Protein AF-A0A4Z0A0Z4-F1 (afdb_monomer_lite)

Secondary structure (DSSP, 8-state):
------------PPP-------PPPPPPPHHHHHHHHHHHHHHHHHTS-BSS--GGG---SSS--TTPPPEEEEEEEEHHHHHHHHHHTT-----TT--HHHHHHHHHHHHHHHHHHHHTS--EEE-BSS--TTEEEEEEEETTTHHHHHH-TTPPPHHHHHHHHHHHHT--PPPEEEEBP-

Radius of gyration: 28.75 Å; chains: 1; bounding box: 90×52×65 Å

Organism: NCBI:txid135208

pLDDT: mean 78.17, std 18.03, range [27.72, 96.81]

Structure (mmCIF, N/CA/C/O backbone):
data_AF-A0A4Z0A0Z4-F1
#
_entry.id   AF-A0A4Z0A0Z4-F1
#
loop_
_atom_site.group_PDB
_atom_site.id
_atom_site.type_symbol
_atom_site.label_atom_id
_atom_site.label_alt_id
_atom_site.label_comp_id
_atom_site.label_asym_id
_atom_site.label_entity_id
_atom_site.label_seq_id
_atom_site.pdbx_PDB_ins_code
_atom_site.Cartn_x
_atom_site.Cartn_y
_atom_site.Cartn_z
_atom_site.occupancy
_atom_site.B_iso_or_equiv
_atom_site.auth_seq_id
_atom_site.auth_comp_id
_atom_site.auth_asym_id
_atom_site.auth_atom_id
_atom_site.pdbx_PDB_model_num
ATOM 1 N N . MET A 1 1 ? 67.966 38.815 16.458 1.00 36.72 1 MET A N 1
ATOM 2 C CA . MET A 1 1 ? 67.992 39.596 17.712 1.00 36.72 1 MET A CA 1
ATOM 3 C C . MET A 1 1 ? 67.753 38.647 18.866 1.00 36.72 1 MET A C 1
ATOM 5 O O . MET A 1 1 ? 66.879 37.798 18.776 1.00 36.72 1 MET A O 1
ATOM 9 N N . ILE A 1 2 ? 68.624 38.756 19.858 1.00 28.33 2 ILE A N 1
ATOM 10 C CA . ILE A 1 2 ? 68.825 37.889 21.020 1.00 28.33 2 ILE A CA 1
ATOM 11 C C . ILE A 1 2 ? 68.286 38.614 22.274 1.00 28.33 2 ILE A C 1
ATOM 13 O O . ILE A 1 2 ? 68.210 39.840 22.264 1.00 28.33 2 ILE A O 1
ATOM 17 N N . CYS A 1 3 ? 68.033 37.831 23.331 1.00 27.72 3 CYS A N 1
ATOM 18 C CA . CYS A 1 3 ? 67.849 38.169 24.757 1.00 27.72 3 CYS A CA 1
ATOM 19 C C . CYS A 1 3 ? 66.441 38.629 25.215 1.00 27.72 3 CYS A C 1
ATOM 21 O O . CYS A 1 3 ? 65.878 39.536 24.618 1.00 27.72 3 CYS A O 1
ATOM 23 N N . VAL A 1 4 ? 65.747 37.967 26.173 1.00 35.78 4 VAL A N 1
ATOM 24 C CA . VAL A 1 4 ? 66.101 37.618 27.593 1.00 35.78 4 VAL A CA 1
ATOM 25 C C . VAL A 1 4 ? 66.187 38.931 28.405 1.00 35.78 4 VAL A C 1
ATOM 27 O O . VAL A 1 4 ? 66.842 39.842 27.925 1.00 35.78 4 VAL A O 1
ATOM 30 N N . GLN A 1 5 ? 65.560 39.222 29.556 1.00 36.69 5 GLN A N 1
ATOM 31 C CA . GLN A 1 5 ? 65.107 38.552 30.801 1.00 36.69 5 GLN A CA 1
ATOM 32 C C . GLN A 1 5 ? 64.239 39.621 31.555 1.00 36.69 5 GLN A C 1
ATOM 34 O O . GLN A 1 5 ? 64.374 40.797 31.242 1.00 36.69 5 GLN A O 1
ATOM 39 N N . GLU A 1 6 ? 63.267 39.366 32.442 1.00 38.19 6 GLU A N 1
ATOM 40 C CA . GLU A 1 6 ? 63.350 38.988 33.875 1.00 38.19 6 GLU A CA 1
ATOM 41 C C . GLU A 1 6 ? 61.901 38.788 34.404 1.00 38.19 6 GLU A C 1
ATOM 43 O O . GLU A 1 6 ? 60.997 39.528 34.032 1.00 38.19 6 GLU A O 1
ATOM 48 N N . LEU A 1 7 ? 61.552 37.699 35.104 1.00 35.78 7 LEU A N 1
ATOM 49 C CA . LEU A 1 7 ? 61.580 37.506 36.571 1.00 35.78 7 LEU A CA 1
ATOM 50 C C . LEU A 1 7 ? 60.832 38.562 37.425 1.00 35.78 7 LEU A C 1
ATOM 52 O O . LEU A 1 7 ? 61.399 39.584 37.789 1.00 35.78 7 LEU A O 1
ATOM 56 N N . LYS A 1 8 ? 59.634 38.210 37.930 1.00 35.81 8 LYS A N 1
ATOM 57 C CA . LYS A 1 8 ? 59.418 37.944 39.373 1.00 35.81 8 LYS A CA 1
ATOM 58 C C . LYS A 1 8 ? 58.020 37.398 39.703 1.00 35.81 8 LYS A C 1
ATOM 60 O O . LYS A 1 8 ? 56.985 37.946 39.348 1.00 35.81 8 LYS A O 1
ATOM 65 N N . LEU A 1 9 ? 58.071 36.293 40.439 1.00 35.91 9 LEU A N 1
ATOM 66 C CA . LEU A 1 9 ? 57.032 35.627 41.217 1.00 35.91 9 LEU A CA 1
ATOM 67 C C . LEU A 1 9 ? 56.247 36.570 42.147 1.00 35.91 9 LEU A C 1
ATOM 69 O O . LEU A 1 9 ? 56.862 37.276 42.936 1.00 35.91 9 LEU A O 1
ATOM 73 N N . HIS A 1 10 ? 54.915 36.450 42.151 1.00 36.78 10 HIS A N 1
ATOM 74 C CA . HIS A 1 10 ? 54.078 36.070 43.308 1.00 36.78 10 HIS A CA 1
ATOM 75 C C . HIS A 1 10 ? 52.608 36.410 43.030 1.00 36.78 10 HIS A C 1
ATOM 77 O O . HIS A 1 10 ? 52.287 37.574 42.835 1.00 36.78 10 HIS A O 1
ATOM 83 N N . LEU A 1 11 ? 51.718 35.410 43.090 1.00 35.97 11 LEU A N 1
ATOM 84 C CA . LEU A 1 11 ? 50.544 35.389 43.983 1.00 35.97 11 LEU A CA 1
ATOM 85 C C . LEU A 1 11 ? 49.586 34.237 43.619 1.00 35.97 11 LEU A C 1
ATOM 87 O O . LEU A 1 11 ? 48.939 34.261 42.583 1.00 35.97 11 LEU A O 1
ATOM 91 N N . LYS A 1 12 ? 49.490 33.297 44.570 1.00 37.94 12 LYS A N 1
ATOM 92 C CA . LYS A 1 12 ? 48.312 32.513 44.996 1.00 37.94 12 LYS A CA 1
ATOM 93 C C . LYS A 1 12 ? 47.636 31.592 43.964 1.00 37.94 12 LYS A C 1
ATOM 95 O O . LYS A 1 12 ? 47.110 32.019 42.948 1.00 37.94 12 LYS A O 1
ATOM 100 N N . GLY A 1 13 ? 47.648 30.298 44.298 1.00 38.28 13 GLY A N 1
ATOM 101 C CA . GLY A 1 13 ? 47.170 29.195 43.466 1.00 38.28 13 GLY A CA 1
ATOM 102 C C . GLY A 1 13 ? 45.680 29.241 43.097 1.00 38.28 13 GLY A C 1
ATOM 103 O O . GLY A 1 13 ? 44.901 29.963 43.723 1.00 38.28 13 GLY A O 1
ATOM 104 N N . PRO A 1 14 ? 45.281 28.462 42.076 1.00 49.75 14 PRO A N 1
ATOM 105 C CA . PRO A 1 14 ? 43.891 28.361 41.658 1.00 49.75 14 PRO A CA 1
ATOM 106 C C . PRO A 1 14 ? 43.057 27.622 42.720 1.00 49.75 14 PRO A C 1
ATOM 108 O O . PRO A 1 14 ? 43.565 26.689 43.346 1.00 49.75 14 PRO A O 1
ATOM 111 N N . PRO A 1 15 ? 41.789 28.016 42.937 1.00 50.31 15 PRO A N 1
ATOM 112 C CA . PRO A 1 15 ? 40.901 27.324 43.860 1.00 50.31 15 PRO A CA 1
ATOM 113 C C . PRO A 1 15 ? 40.636 25.900 43.367 1.00 50.31 15 PRO A C 1
ATOM 115 O O . PRO A 1 15 ? 40.455 25.673 42.169 1.00 50.31 15 PRO A O 1
ATOM 118 N N . ASP A 1 16 ? 40.612 24.957 44.308 1.00 43.41 16 ASP A N 1
ATOM 119 C CA . ASP A 1 16 ? 40.323 23.546 44.080 1.00 43.41 16 ASP A CA 1
ATOM 120 C C . ASP A 1 16 ? 39.121 23.358 43.147 1.00 43.41 16 ASP A C 1
ATOM 122 O O . ASP A 1 16 ? 37.976 23.681 43.475 1.00 43.41 16 ASP A O 1
ATOM 126 N N . CYS A 1 17 ? 39.387 22.790 41.970 1.00 46.06 17 CYS A N 1
ATOM 127 C CA . CYS A 1 17 ? 38.362 22.292 41.070 1.00 46.06 17 CYS A CA 1
ATOM 128 C C . CYS A 1 17 ? 37.576 21.193 41.795 1.00 46.06 17 CYS A C 1
ATOM 130 O O . CYS A 1 17 ? 38.020 20.044 41.877 1.00 46.06 17 CYS A O 1
ATOM 132 N N . ALA A 1 18 ? 36.402 21.541 42.325 1.00 48.44 18 ALA A N 1
ATOM 133 C CA . ALA A 1 18 ? 35.467 20.586 42.895 1.00 48.44 18 ALA A CA 1
ATOM 134 C C . ALA A 1 18 ? 35.153 19.505 41.849 1.00 48.44 18 ALA A C 1
ATOM 136 O O . ALA A 1 18 ? 34.477 19.750 40.848 1.00 48.44 18 ALA A O 1
ATOM 137 N N . LYS A 1 19 ? 35.671 18.293 42.071 1.00 49.53 19 LYS A N 1
ATOM 138 C CA . LYS A 1 19 ? 35.359 17.113 41.263 1.00 49.53 19 LYS A CA 1
ATOM 139 C C . LYS A 1 19 ? 33.863 16.841 41.388 1.00 49.53 19 LYS A C 1
ATOM 141 O O . LYS A 1 19 ? 33.405 16.279 42.384 1.00 49.53 19 LYS A O 1
ATOM 146 N N . VAL A 1 20 ? 33.089 17.228 40.376 1.00 50.44 20 VAL A N 1
ATOM 147 C CA . VAL A 1 20 ? 31.699 16.791 40.233 1.00 50.44 20 VAL A CA 1
ATOM 148 C C . VAL A 1 20 ? 31.736 15.288 39.975 1.00 50.44 20 VAL A C 1
ATOM 150 O O . VAL A 1 20 ? 31.937 14.819 38.858 1.00 50.44 20 VAL A O 1
ATOM 153 N N . HIS A 1 21 ? 31.592 14.507 41.042 1.00 47.81 21 HIS A N 1
ATOM 154 C CA . HIS A 1 21 ? 31.388 13.073 40.936 1.00 47.81 21 HIS A CA 1
ATOM 155 C C . HIS A 1 21 ? 30.030 12.831 40.272 1.00 47.81 21 HIS A C 1
ATOM 157 O O . HIS A 1 21 ? 28.989 12.851 40.932 1.00 47.81 21 HIS A O 1
ATOM 163 N N . HIS A 1 22 ? 30.028 12.574 38.964 1.00 50.34 22 HIS A N 1
ATOM 164 C CA . HIS A 1 22 ? 28.879 11.973 38.300 1.00 50.34 22 HIS A CA 1
ATOM 165 C C . HIS A 1 22 ? 28.647 10.593 38.927 1.00 50.34 22 HIS A C 1
ATOM 167 O O . HIS A 1 22 ? 29.324 9.617 38.606 1.00 50.34 22 HIS A O 1
ATOM 173 N N . LYS A 1 23 ? 27.713 10.509 39.882 1.00 59.56 23 LYS A N 1
ATOM 174 C CA . LYS A 1 23 ? 27.247 9.224 40.408 1.00 59.56 23 LYS A CA 1
ATOM 175 C C . LYS A 1 23 ? 26.724 8.409 39.230 1.00 59.56 23 LYS A C 1
ATOM 177 O O . LYS A 1 23 ? 25.812 8.853 38.534 1.00 59.56 23 LYS A O 1
ATOM 182 N N . ALA A 1 24 ? 27.291 7.220 39.030 1.00 58.31 24 ALA A N 1
ATOM 183 C CA . ALA A 1 24 ? 26.820 6.290 38.017 1.00 58.31 24 ALA A CA 1
ATOM 184 C C . ALA A 1 24 ? 25.301 6.072 38.183 1.00 58.31 24 ALA A C 1
ATOM 186 O O . ALA A 1 24 ? 24.837 5.882 39.317 1.00 58.31 24 ALA A O 1
ATOM 187 N N . PRO A 1 25 ? 24.510 6.119 37.096 1.00 59.25 25 PRO A N 1
ATOM 188 C CA . PRO A 1 25 ? 23.068 5.947 37.183 1.00 59.25 25 PRO A CA 1
ATOM 189 C C . PRO A 1 25 ? 22.755 4.607 37.855 1.00 59.25 25 PRO A C 1
ATOM 191 O O . PRO A 1 25 ? 23.180 3.542 37.402 1.00 59.25 25 PRO A O 1
ATOM 194 N N . ARG A 1 26 ? 22.033 4.663 38.983 1.00 65.06 26 ARG A N 1
ATOM 195 C CA . ARG A 1 26 ? 21.624 3.466 39.728 1.00 65.06 26 ARG A CA 1
ATOM 196 C C . ARG A 1 26 ? 20.862 2.538 38.785 1.00 65.06 26 ARG A C 1
ATOM 198 O O . ARG A 1 26 ? 19.858 2.944 38.198 1.00 65.06 26 ARG A O 1
ATOM 205 N N . LYS A 1 27 ? 21.321 1.286 38.665 1.00 64.81 27 LYS A N 1
ATOM 206 C CA . LYS A 1 27 ? 20.639 0.266 37.858 1.00 64.81 27 LYS A CA 1
ATOM 207 C C . LYS A 1 27 ? 19.177 0.163 38.320 1.00 64.81 27 LYS A C 1
ATOM 209 O O . LYS A 1 27 ? 18.934 0.046 39.524 1.00 64.81 27 LYS A O 1
ATOM 214 N N . PRO A 1 28 ? 18.193 0.215 37.406 1.00 65.38 28 PRO A N 1
ATOM 215 C CA . PRO A 1 28 ? 16.791 0.171 37.788 1.00 65.38 28 PRO A CA 1
ATOM 216 C C . PRO A 1 28 ? 16.474 -1.128 38.539 1.00 65.38 28 PRO A C 1
ATOM 218 O O . PRO A 1 28 ? 16.920 -2.218 38.165 1.00 65.38 28 PRO A O 1
ATOM 221 N N . GLY A 1 29 ? 15.688 -1.016 39.612 1.00 75.81 29 GLY A N 1
ATOM 222 C CA . GLY A 1 29 ? 15.208 -2.177 40.361 1.00 75.81 29 GLY A CA 1
ATOM 223 C C . GLY A 1 29 ? 14.359 -3.116 39.485 1.00 75.81 29 GLY A C 1
ATOM 224 O O . GLY A 1 29 ? 13.837 -2.673 38.457 1.00 75.81 29 GLY A O 1
ATOM 225 N N . PRO A 1 30 ? 14.185 -4.392 39.877 1.00 75.38 30 PRO A N 1
ATOM 226 C CA . PRO A 1 30 ? 13.480 -5.404 39.081 1.00 75.38 30 PRO A CA 1
ATOM 227 C C . PRO A 1 30 ? 12.100 -4.941 38.593 1.00 75.38 30 PRO A C 1
ATOM 229 O O . PRO A 1 30 ? 11.829 -4.992 37.401 1.00 75.38 30 PRO A O 1
ATOM 232 N N . ARG A 1 31 ? 11.287 -4.331 39.470 1.00 74.88 31 ARG A N 1
ATOM 233 C CA . ARG A 1 31 ? 9.958 -3.787 39.118 1.00 74.88 31 ARG A CA 1
ATOM 234 C C . ARG A 1 31 ? 9.997 -2.714 38.023 1.00 74.88 31 ARG A C 1
ATOM 236 O O . ARG A 1 31 ? 9.131 -2.682 37.156 1.00 74.88 31 ARG A O 1
ATOM 243 N N . ARG A 1 32 ? 11.005 -1.829 38.040 1.00 70.75 32 ARG A N 1
ATOM 244 C CA . ARG A 1 32 ? 11.173 -0.801 36.995 1.00 70.75 32 ARG A CA 1
ATOM 245 C C . ARG A 1 32 ? 11.610 -1.420 35.669 1.00 70.75 32 ARG A C 1
ATOM 247 O O . ARG A 1 32 ? 11.177 -0.940 34.628 1.00 70.75 32 ARG A O 1
ATOM 254 N N . ARG A 1 33 ? 12.433 -2.476 35.703 1.00 71.75 33 ARG A N 1
ATOM 255 C CA . ARG A 1 33 ? 12.817 -3.236 34.505 1.00 71.75 33 ARG A CA 1
ATOM 256 C C . ARG A 1 33 ? 11.616 -3.953 33.894 1.00 71.75 33 ARG A C 1
ATOM 258 O O . ARG A 1 33 ? 11.385 -3.767 32.708 1.00 71.75 33 ARG A O 1
ATOM 265 N N . THR A 1 34 ? 10.815 -4.661 34.693 1.00 77.94 34 THR A N 1
ATOM 266 C CA . THR A 1 34 ? 9.604 -5.351 34.217 1.00 77.94 34 THR A CA 1
ATOM 267 C C . THR A 1 34 ? 8.636 -4.380 33.550 1.00 77.94 34 THR A C 1
ATOM 269 O O . THR A 1 34 ? 8.310 -4.565 32.384 1.00 77.94 34 THR A O 1
ATOM 272 N N . ARG A 1 35 ? 8.301 -3.264 34.214 1.00 79.06 35 ARG A N 1
ATOM 273 C CA . ARG A 1 35 ? 7.441 -2.223 33.630 1.00 79.06 35 ARG A CA 1
ATOM 274 C C . ARG A 1 35 ? 8.015 -1.646 32.331 1.00 79.06 35 ARG A C 1
ATOM 276 O O . ARG A 1 35 ? 7.273 -1.350 31.403 1.00 79.06 35 ARG A O 1
ATOM 283 N N . HIS A 1 36 ? 9.336 -1.468 32.242 1.00 70.19 36 HIS A N 1
ATOM 284 C CA . HIS A 1 36 ? 9.978 -0.985 31.016 1.00 70.19 36 HIS A CA 1
ATOM 285 C C . HIS A 1 36 ? 9.901 -2.019 29.880 1.00 70.19 36 HIS A C 1
ATOM 287 O O . HIS A 1 36 ? 9.649 -1.643 28.737 1.00 70.19 36 HIS A O 1
ATOM 293 N N . CYS A 1 37 ? 10.074 -3.307 30.185 1.00 72.56 37 CYS A N 1
ATOM 294 C CA . CYS A 1 37 ? 9.889 -4.394 29.225 1.00 72.56 37 CYS A CA 1
ATOM 295 C C . CYS A 1 37 ? 8.432 -4.483 28.756 1.00 72.56 37 CYS A C 1
ATOM 297 O O . CYS A 1 37 ? 8.195 -4.522 27.555 1.00 72.56 37 CYS A O 1
ATOM 299 N N . GLU A 1 38 ? 7.461 -4.427 29.668 1.00 73.31 38 GLU A N 1
ATOM 300 C CA . GLU A 1 38 ? 6.028 -4.414 29.343 1.00 73.31 38 GLU A CA 1
ATOM 301 C C . GLU A 1 38 ? 5.663 -3.233 28.442 1.00 73.31 38 GLU A C 1
ATOM 303 O O . GLU A 1 38 ? 4.986 -3.415 27.436 1.00 73.31 38 GLU A O 1
ATOM 308 N N . LEU A 1 39 ? 6.170 -2.031 28.741 1.00 70.75 39 LEU A N 1
ATOM 309 C CA . LEU A 1 39 ? 5.960 -0.854 27.896 1.00 70.75 39 LEU A CA 1
ATOM 310 C C . LEU A 1 39 ? 6.600 -1.012 26.511 1.00 70.75 39 LEU A C 1
ATOM 312 O O . LEU A 1 39 ? 6.004 -0.588 25.524 1.00 70.75 39 LEU A O 1
ATOM 316 N N . ARG A 1 40 ? 7.789 -1.619 26.412 1.00 64.75 40 ARG A N 1
ATOM 317 C CA . ARG A 1 40 ? 8.422 -1.922 25.117 1.00 64.75 40 ARG A CA 1
ATOM 318 C C . ARG A 1 40 ? 7.604 -2.928 24.315 1.00 64.75 40 ARG A C 1
ATOM 320 O O . ARG A 1 40 ? 7.326 -2.668 23.152 1.00 64.75 40 ARG A O 1
ATOM 327 N N . VAL A 1 41 ? 7.172 -4.020 24.940 1.00 64.31 41 VAL A N 1
ATOM 328 C CA . VAL A 1 41 ? 6.338 -5.044 24.298 1.00 64.31 41 VAL A CA 1
ATOM 329 C C . VAL A 1 41 ? 4.993 -4.455 23.877 1.00 64.31 41 VAL A C 1
ATOM 331 O O . VAL A 1 41 ? 4.554 -4.698 22.762 1.00 64.31 41 VAL A O 1
ATOM 334 N N . ALA A 1 42 ? 4.355 -3.635 24.713 1.00 61.75 42 ALA A N 1
ATOM 335 C CA . ALA A 1 42 ? 3.103 -2.963 24.373 1.00 61.75 42 ALA A CA 1
ATOM 336 C C . ALA A 1 42 ? 3.271 -1.994 23.193 1.00 61.75 42 ALA A C 1
ATOM 338 O O . ALA A 1 42 ? 2.435 -1.976 22.294 1.00 61.75 42 ALA A O 1
ATOM 339 N N . ARG A 1 43 ? 4.370 -1.227 23.151 1.00 65.12 43 ARG A N 1
ATOM 340 C CA . ARG A 1 43 ? 4.712 -0.385 21.993 1.00 65.12 43 ARG A CA 1
ATOM 341 C C . ARG A 1 43 ? 4.932 -1.226 20.741 1.00 65.12 43 ARG A C 1
ATOM 343 O O . ARG A 1 43 ? 4.398 -0.887 19.700 1.00 65.12 43 ARG A O 1
ATOM 350 N N . GLN A 1 44 ? 5.650 -2.339 20.847 1.00 62.91 44 GLN A N 1
ATOM 351 C CA . GLN A 1 44 ? 5.925 -3.217 19.713 1.00 62.91 44 GLN A CA 1
ATOM 352 C C . GLN A 1 44 ? 4.670 -3.943 19.210 1.00 62.91 44 GLN A C 1
ATOM 354 O O . GLN A 1 44 ? 4.496 -4.090 18.008 1.00 62.91 44 GLN A O 1
ATOM 359 N N . LYS A 1 45 ? 3.756 -4.335 20.105 1.00 62.22 45 LYS A N 1
ATOM 360 C CA . LYS A 1 45 ? 2.440 -4.875 19.733 1.00 62.22 45 LYS A CA 1
ATOM 361 C C . LYS A 1 45 ? 1.590 -3.848 18.987 1.00 62.22 45 LYS A C 1
ATOM 363 O O . LYS A 1 45 ? 0.929 -4.218 18.031 1.00 62.22 45 LYS A O 1
ATOM 368 N N . ARG A 1 46 ? 1.642 -2.567 19.377 1.00 63.81 46 ARG A N 1
ATOM 369 C CA . ARG A 1 46 ? 0.962 -1.474 18.652 1.00 63.81 46 ARG A CA 1
ATOM 370 C C . ARG A 1 46 ? 1.524 -1.234 17.258 1.00 63.81 46 ARG A C 1
ATOM 372 O O . ARG A 1 46 ? 0.812 -0.703 16.419 1.00 63.81 46 ARG A O 1
ATOM 379 N N . LEU A 1 47 ? 2.772 -1.631 17.025 1.00 71.00 47 LEU A N 1
ATOM 380 C CA . LEU A 1 47 ? 3.352 -1.575 15.698 1.00 71.00 47 LEU A CA 1
ATOM 381 C C . LEU A 1 47 ? 2.832 -2.691 14.803 1.00 71.00 47 LEU A C 1
ATOM 383 O O . LEU A 1 47 ? 3.006 -2.529 13.621 1.00 71.00 47 LEU A O 1
ATOM 387 N N . GLN A 1 48 ? 2.245 -3.791 15.291 1.00 77.25 48 GLN A N 1
ATOM 388 C CA . GLN A 1 48 ? 1.856 -4.924 14.437 1.00 77.25 48 GLN A CA 1
ATOM 389 C C . GLN A 1 48 ? 0.646 -4.611 13.541 1.00 77.25 48 GLN A C 1
ATOM 391 O O . GLN A 1 48 ? -0.213 -3.820 13.932 1.00 77.25 48 GLN A O 1
ATOM 396 N N . PRO A 1 49 ? 0.534 -5.256 12.361 1.00 85.44 49 PRO A N 1
ATOM 397 C CA . PRO A 1 49 ? -0.623 -5.056 11.508 1.00 85.44 49 PRO A CA 1
ATOM 398 C C . PRO A 1 49 ? -1.881 -5.624 12.162 1.00 85.44 49 PRO A C 1
ATOM 400 O O . PRO A 1 49 ? -1.865 -6.745 12.674 1.00 85.44 49 PRO A O 1
ATOM 403 N N . MET A 1 50 ? -2.980 -4.879 12.094 1.00 89.06 50 MET A N 1
ATOM 404 C CA . MET A 1 50 ? -4.259 -5.252 12.702 1.00 89.06 50 MET A CA 1
ATOM 405 C C . MET A 1 50 ? -5.287 -5.592 11.623 1.00 89.06 50 MET A C 1
ATOM 407 O O . MET A 1 50 ? -5.410 -4.881 10.632 1.00 89.06 50 MET A O 1
ATOM 411 N N . GLU A 1 51 ? -6.054 -6.665 11.796 1.00 88.56 51 GLU A N 1
ATOM 412 C CA . GLU A 1 51 ? -7.101 -7.033 10.827 1.00 88.56 51 GLU A CA 1
ATOM 413 C C . GLU A 1 51 ? -8.284 -6.062 10.867 1.00 88.56 51 GLU A C 1
ATOM 415 O O . GLU A 1 51 ? -8.845 -5.700 9.836 1.00 88.56 51 GLU A O 1
ATOM 420 N N . GLN A 1 52 ? -8.619 -5.581 12.062 1.00 88.31 52 GLN A N 1
ATOM 421 C CA . GLN A 1 52 ? -9.677 -4.608 12.299 1.00 88.31 52 GLN A CA 1
ATOM 422 C C . GLN A 1 52 ? -9.090 -3.371 12.965 1.00 88.31 52 GLN A C 1
ATOM 424 O O . GLN A 1 52 ? -8.177 -3.489 13.781 1.00 88.31 52 GLN A O 1
ATOM 429 N N . LEU A 1 53 ? -9.620 -2.192 12.633 1.00 87.94 53 LEU A N 1
ATOM 430 C CA . LEU A 1 53 ? -9.252 -0.949 13.303 1.00 87.94 53 LEU A CA 1
ATOM 431 C C . LEU A 1 53 ? -9.982 -0.867 14.648 1.00 87.94 53 LEU A C 1
ATOM 433 O O . LEU A 1 53 ? -11.216 -0.826 14.649 1.00 87.94 53 LEU A O 1
ATOM 437 N N . PRO A 1 54 ? -9.266 -0.798 15.783 1.00 85.25 54 PRO A N 1
ATOM 438 C CA . PRO A 1 54 ? -9.894 -0.512 17.064 1.00 85.25 54 PRO A CA 1
ATOM 439 C C . PRO A 1 54 ? -10.714 0.789 17.010 1.00 85.25 54 PRO A C 1
ATOM 441 O O . PRO A 1 54 ? -10.217 1.789 16.479 1.00 85.25 54 PRO A O 1
ATOM 444 N N . PRO A 1 55 ? -11.929 0.829 17.594 1.00 83.25 55 PRO A N 1
ATOM 445 C CA . PRO A 1 55 ? -12.782 2.021 17.576 1.00 83.25 55 PRO A CA 1
ATOM 446 C C . PRO A 1 55 ? -12.103 3.280 18.131 1.00 83.25 55 PRO A C 1
ATOM 448 O O . PRO A 1 55 ? -12.377 4.385 17.675 1.00 83.25 55 PRO A O 1
ATOM 451 N N . GLU A 1 56 ? -11.171 3.101 19.071 1.00 82.56 56 GLU A N 1
ATOM 452 C CA . GLU A 1 56 ? -10.350 4.147 19.696 1.00 82.56 56 GLU A CA 1
ATOM 453 C C . GLU A 1 56 ? -9.533 4.970 18.688 1.00 82.56 56 GLU A C 1
ATOM 455 O O . GLU A 1 56 ? -9.184 6.118 18.956 1.00 82.56 56 GLU A O 1
ATOM 460 N N . TYR A 1 57 ? -9.211 4.378 17.536 1.00 84.00 57 TYR A N 1
ATOM 461 C CA . TYR A 1 57 ? -8.396 5.001 16.500 1.00 84.00 57 TYR A CA 1
ATOM 462 C C . TYR A 1 57 ? -9.218 5.615 15.366 1.00 84.00 57 TYR A C 1
ATOM 464 O O . TYR A 1 57 ? -8.629 6.236 14.481 1.00 84.00 57 TYR A O 1
ATOM 472 N N . ILE A 1 58 ? -10.548 5.470 15.369 1.00 82.44 58 ILE A N 1
ATOM 473 C CA . ILE A 1 58 ? -11.422 6.059 14.349 1.00 82.44 58 ILE A CA 1
ATOM 474 C C . ILE A 1 58 ? -11.546 7.562 14.613 1.00 82.44 58 ILE A C 1
ATOM 476 O O . ILE A 1 58 ? -12.203 7.992 15.561 1.00 82.44 58 ILE A O 1
ATOM 480 N N . VAL A 1 59 ? -10.951 8.381 13.743 1.00 78.56 59 VAL A N 1
ATOM 481 C CA . VAL A 1 59 ? -10.996 9.840 13.877 1.00 78.56 59 VAL A CA 1
ATOM 482 C C . VAL A 1 59 ? -12.109 10.395 12.988 1.00 78.56 59 VAL A C 1
ATOM 484 O O . VAL A 1 59 ? -12.004 10.441 11.765 1.00 78.56 59 VAL A O 1
ATOM 487 N N . SER A 1 60 ? -13.219 10.804 13.607 1.00 68.75 60 SER A N 1
ATOM 488 C CA . SER A 1 60 ? -14.395 11.348 12.908 1.00 68.75 60 SER A CA 1
ATOM 489 C C . SER A 1 60 ? -14.405 12.876 12.799 1.00 68.75 60 SER A C 1
ATOM 491 O O . SER A 1 60 ? -15.148 13.429 11.988 1.00 68.75 60 SER A O 1
ATOM 493 N N . SER A 1 61 ? -13.598 13.576 13.601 1.00 63.66 61 SER A N 1
ATOM 494 C CA . SER A 1 61 ? -13.637 15.037 13.712 1.00 63.66 61 SER A CA 1
ATOM 495 C C . SER A 1 61 ? -12.322 15.690 13.281 1.00 63.66 61 SER A C 1
ATOM 497 O O . SER A 1 61 ? -11.245 15.139 13.486 1.00 63.66 61 SER A O 1
ATOM 499 N N . LYS A 1 62 ? -12.405 16.913 12.738 1.00 57.62 62 LYS A N 1
ATOM 500 C CA . LYS A 1 62 ? -11.246 17.746 12.359 1.00 57.62 62 LYS A CA 1
ATOM 501 C C . LYS A 1 62 ? -10.357 18.167 13.539 1.00 57.62 62 LYS A C 1
ATOM 503 O O . LYS A 1 62 ? -9.326 18.795 13.312 1.00 57.62 62 LYS A O 1
ATOM 508 N N . LYS A 1 63 ? -10.741 17.886 14.790 1.00 57.72 63 LYS A N 1
ATOM 509 C CA . LYS A 1 63 ? -9.871 18.163 15.935 1.00 57.72 63 LYS A CA 1
ATOM 510 C C . LYS A 1 63 ? -8.771 17.109 15.946 1.00 57.72 63 LYS A C 1
ATOM 512 O O . LYS A 1 63 ? -9.024 15.955 16.274 1.00 57.72 63 LYS A O 1
ATOM 517 N N . GLN A 1 64 ? -7.563 17.522 15.566 1.00 54.91 64 GLN A N 1
ATOM 518 C CA . GLN A 1 64 ? -6.351 16.734 15.751 1.00 54.91 64 GLN A CA 1
ATOM 519 C C . GLN A 1 64 ? -6.246 16.364 17.232 1.00 54.91 64 GLN A C 1
ATOM 521 O O . GLN A 1 64 ? -5.934 17.199 18.080 1.00 54.91 64 GLN A O 1
ATOM 526 N N . HIS A 1 65 ? -6.558 15.114 17.559 1.00 56.84 65 HIS A N 1
ATOM 527 C CA . HIS A 1 65 ? -6.233 14.573 18.864 1.00 56.84 65 HIS A CA 1
ATOM 528 C C . HIS A 1 65 ? -4.742 14.251 18.846 1.00 56.84 65 HIS A C 1
ATOM 530 O O . HIS A 1 65 ? -4.321 13.244 18.278 1.00 56.84 65 HIS A O 1
ATOM 536 N N . CYS A 1 66 ? -3.941 15.143 19.434 1.00 61.38 66 CYS A N 1
ATOM 537 C CA . CYS A 1 66 ? -2.517 14.914 19.638 1.00 61.38 66 CYS A CA 1
ATOM 538 C C . CYS A 1 66 ? -2.311 13.526 20.269 1.00 61.38 66 CYS A C 1
ATOM 540 O O . CYS A 1 66 ? -2.835 13.255 21.350 1.00 61.38 66 CYS A O 1
ATOM 542 N N . GLY A 1 67 ? -1.558 12.652 19.597 1.00 72.19 67 GLY A N 1
ATOM 543 C CA . GLY A 1 67 ? -1.173 11.337 20.118 1.00 72.19 67 GLY A CA 1
ATOM 544 C C . GLY A 1 67 ? -1.934 10.124 19.568 1.00 72.19 67 GLY A C 1
ATOM 545 O O . GLY A 1 67 ? -1.600 9.007 19.969 1.00 72.19 67 GLY A O 1
ATOM 546 N N . ILE A 1 68 ? -2.905 10.293 18.659 1.00 80.31 68 ILE A N 1
ATOM 547 C CA . ILE A 1 68 ? -3.457 9.162 17.893 1.00 80.31 68 ILE A CA 1
ATOM 548 C C . ILE A 1 68 ? -2.495 8.830 16.742 1.00 80.31 68 ILE A C 1
ATOM 550 O O . ILE A 1 68 ? -2.239 9.705 15.914 1.00 80.31 68 ILE A O 1
ATOM 554 N N . PRO A 1 69 ? -1.964 7.596 16.658 1.00 84.56 69 PRO A N 1
ATOM 555 C CA . PRO A 1 69 ? -1.075 7.220 15.568 1.00 84.56 69 PRO A CA 1
ATOM 556 C C . PRO A 1 69 ? -1.811 7.239 14.227 1.00 84.56 69 PRO A C 1
ATOM 558 O O . PRO A 1 69 ? -2.989 6.877 14.137 1.00 84.56 69 PRO A O 1
ATOM 561 N N . THR A 1 70 ? -1.090 7.622 13.179 1.00 87.00 70 THR A N 1
ATOM 562 C CA . THR A 1 70 ? -1.567 7.511 11.803 1.00 87.00 70 THR A CA 1
ATOM 563 C C . THR A 1 70 ? -1.529 6.047 11.365 1.00 87.00 70 THR A C 1
ATOM 565 O O . THR A 1 70 ? -0.476 5.407 11.340 1.00 87.00 70 THR A O 1
ATOM 568 N N . LEU A 1 71 ? -2.710 5.498 11.072 1.00 90.44 71 LEU A N 1
ATOM 569 C CA . LEU A 1 71 ? -2.912 4.107 10.675 1.00 90.44 71 LEU A CA 1
ATOM 570 C C . LEU A 1 71 ? -3.537 4.064 9.289 1.00 90.44 71 LEU A C 1
ATOM 572 O O . LEU A 1 71 ? -4.545 4.728 9.047 1.00 90.44 71 LEU A O 1
ATOM 576 N N . HIS A 1 72 ? -2.962 3.286 8.381 1.00 92.19 72 HIS A N 1
ATOM 577 C CA . HIS A 1 72 ? -3.442 3.149 7.010 1.00 92.19 72 HIS A CA 1
ATOM 578 C C . HIS A 1 72 ? -3.982 1.740 6.769 1.00 92.19 72 HIS A C 1
ATOM 580 O O . HIS A 1 72 ? -3.407 0.760 7.242 1.00 92.19 72 HIS A O 1
ATOM 586 N N . TYR A 1 73 ? -5.093 1.639 6.038 1.00 93.88 73 TYR A N 1
ATOM 587 C CA . TYR A 1 73 ? -5.623 0.360 5.575 1.00 93.88 73 TYR A CA 1
ATOM 588 C C . TYR A 1 73 ? -4.952 -0.010 4.251 1.00 93.88 73 TYR A C 1
ATOM 590 O O . TYR A 1 73 ? -5.168 0.659 3.233 1.00 93.88 73 TYR A O 1
ATOM 598 N N . CYS A 1 74 ? -4.101 -1.036 4.283 1.00 92.94 74 CYS A N 1
ATOM 599 C CA . CYS A 1 74 ? -3.144 -1.330 3.219 1.00 92.94 74 CYS A CA 1
ATOM 600 C C . CYS A 1 74 ? -3.056 -2.813 2.882 1.00 92.94 74 CYS A C 1
ATOM 602 O O . CYS A 1 74 ? -3.331 -3.668 3.718 1.00 92.94 74 CYS A O 1
ATOM 604 N N . VAL A 1 75 ? -2.522 -3.101 1.696 1.00 93.25 75 VAL A N 1
ATOM 605 C CA . VAL A 1 75 ? -1.950 -4.407 1.340 1.00 93.25 75 VAL A CA 1
ATOM 606 C C . VAL A 1 75 ? -0.432 -4.280 1.261 1.00 93.25 75 VAL A C 1
ATOM 608 O O . VAL A 1 75 ? 0.080 -3.295 0.725 1.00 93.25 75 VAL A O 1
ATOM 611 N N . ALA A 1 76 ? 0.287 -5.276 1.781 1.00 91.62 76 ALA A N 1
ATOM 612 C CA . ALA A 1 76 ? 1.741 -5.324 1.680 1.00 91.62 76 ALA A CA 1
ATOM 613 C C . ALA A 1 76 ? 2.180 -5.826 0.298 1.00 91.62 76 ALA A C 1
ATOM 615 O O . ALA A 1 76 ? 1.657 -6.816 -0.228 1.00 91.62 76 ALA A O 1
ATOM 616 N N . VAL A 1 77 ? 3.157 -5.137 -0.285 1.00 92.75 77 VAL A N 1
ATOM 617 C CA . VAL A 1 77 ? 3.701 -5.420 -1.615 1.00 92.75 77 VAL A CA 1
ATOM 618 C C . VAL A 1 77 ? 5.220 -5.302 -1.592 1.00 92.75 77 VAL A C 1
ATOM 620 O O . VAL A 1 77 ? 5.777 -4.487 -0.859 1.00 92.75 77 VAL A O 1
ATOM 623 N N . SER A 1 78 ? 5.907 -6.105 -2.400 1.00 91.62 78 SER A N 1
ATOM 624 C CA . SER A 1 78 ? 7.354 -5.963 -2.551 1.00 91.62 78 SER A CA 1
ATOM 625 C C . SER A 1 78 ? 7.689 -4.787 -3.468 1.00 91.62 78 SER A C 1
ATOM 627 O O . SER A 1 78 ? 6.967 -4.490 -4.431 1.00 91.62 78 SER A O 1
ATOM 629 N N . ALA A 1 79 ? 8.824 -4.142 -3.200 1.00 90.62 79 ALA A N 1
ATOM 630 C CA . ALA A 1 79 ? 9.369 -3.115 -4.085 1.00 90.62 79 ALA A CA 1
ATOM 631 C C . ALA A 1 79 ? 9.615 -3.663 -5.505 1.00 90.62 79 ALA A C 1
ATOM 633 O O . ALA A 1 79 ? 9.370 -2.978 -6.499 1.00 90.62 79 ALA A O 1
ATOM 634 N N . ASP A 1 80 ? 10.089 -4.911 -5.606 1.00 92.00 80 ASP A N 1
ATOM 635 C CA . ASP A 1 80 ? 10.337 -5.589 -6.882 1.00 92.00 80 ASP A CA 1
ATOM 636 C C . ASP A 1 80 ? 9.058 -5.794 -7.697 1.00 92.00 80 ASP A C 1
ATOM 638 O O . ASP A 1 80 ? 9.075 -5.553 -8.903 1.00 92.00 80 ASP A O 1
ATOM 642 N N . SER A 1 81 ? 7.940 -6.188 -7.074 1.00 93.38 81 SER A N 1
ATOM 643 C CA . SER A 1 81 ? 6.671 -6.381 -7.790 1.00 93.38 81 SER A CA 1
ATOM 644 C C . SER A 1 81 ? 6.144 -5.068 -8.360 1.00 93.38 81 SER A C 1
ATOM 646 O O . SER A 1 81 ? 5.733 -5.024 -9.520 1.00 93.38 81 SER A O 1
ATOM 648 N N . LEU A 1 82 ? 6.197 -3.979 -7.583 1.00 93.94 82 LEU A N 1
ATOM 649 C CA . LEU A 1 82 ? 5.786 -2.652 -8.052 1.00 93.94 82 LEU A CA 1
ATOM 650 C C . LEU A 1 82 ? 6.653 -2.168 -9.214 1.00 93.94 82 LEU A C 1
ATOM 652 O O . LEU A 1 82 ? 6.131 -1.693 -10.224 1.00 93.94 82 LEU A O 1
ATOM 656 N N . TYR A 1 83 ? 7.973 -2.303 -9.090 1.00 93.44 83 TYR A N 1
ATOM 657 C CA . TYR A 1 83 ? 8.886 -1.874 -10.142 1.00 93.44 83 TYR A CA 1
ATOM 658 C C . TYR A 1 83 ? 8.758 -2.741 -11.402 1.00 93.44 83 TYR A C 1
ATOM 660 O O . TYR A 1 83 ? 8.675 -2.213 -12.509 1.00 93.44 83 TYR A O 1
ATOM 668 N N . SER A 1 84 ? 8.648 -4.062 -11.250 1.00 94.44 84 SER A N 1
ATOM 669 C CA . SER A 1 84 ? 8.444 -4.991 -12.370 1.00 94.44 84 SER A CA 1
ATOM 670 C C . SER A 1 84 ? 7.140 -4.701 -13.111 1.00 94.44 84 SER A C 1
ATOM 672 O O . SER A 1 84 ? 7.112 -4.710 -14.342 1.00 94.44 84 SER A O 1
ATOM 674 N N . TYR A 1 85 ? 6.072 -4.370 -12.380 1.00 96.25 85 TYR A N 1
ATOM 675 C CA . TYR A 1 85 ? 4.823 -3.898 -12.969 1.00 96.25 85 TYR A CA 1
ATOM 676 C C . TYR A 1 85 ? 5.028 -2.587 -13.744 1.00 96.25 85 TYR A C 1
ATOM 678 O O . TYR A 1 85 ? 4.584 -2.469 -14.887 1.00 96.25 85 TYR A O 1
ATOM 686 N N . ALA A 1 86 ? 5.756 -1.620 -13.180 1.00 95.38 86 ALA A N 1
ATOM 687 C CA . ALA A 1 86 ? 6.063 -0.367 -13.868 1.00 95.38 86 ALA A CA 1
ATOM 688 C C . ALA A 1 86 ? 6.815 -0.594 -15.189 1.00 95.38 86 ALA A C 1
ATOM 690 O O . ALA A 1 86 ? 6.459 -0.005 -16.209 1.00 95.38 86 ALA A O 1
ATOM 691 N N . VAL A 1 87 ? 7.815 -1.479 -15.191 1.00 94.00 87 VAL A N 1
ATOM 692 C CA . VAL A 1 87 ? 8.581 -1.847 -16.391 1.00 94.00 87 VAL A CA 1
ATOM 693 C C . VAL A 1 87 ? 7.689 -2.550 -17.416 1.00 94.00 87 VAL A C 1
ATOM 695 O O . VAL A 1 87 ? 7.676 -2.153 -18.581 1.00 94.00 87 VAL A O 1
ATOM 698 N N . LYS A 1 88 ? 6.889 -3.536 -16.986 1.00 95.31 88 LYS A N 1
ATOM 699 C CA . LYS A 1 88 ? 5.950 -4.283 -17.842 1.00 95.31 88 LYS A CA 1
ATOM 700 C C . LYS A 1 88 ? 4.968 -3.364 -18.573 1.00 95.31 88 LYS A C 1
ATOM 702 O O . LYS A 1 88 ? 4.609 -3.635 -19.713 1.00 95.31 88 LYS A O 1
ATOM 707 N N . HIS A 1 89 ? 4.542 -2.287 -17.920 1.00 94.31 89 HIS A N 1
ATOM 708 C CA . HIS A 1 89 ? 3.607 -1.308 -18.474 1.00 94.31 89 HIS A CA 1
ATOM 709 C C . HIS A 1 89 ? 4.291 -0.079 -19.094 1.00 94.31 89 HIS A C 1
ATOM 711 O O . HIS A 1 89 ? 3.609 0.903 -19.385 1.00 94.31 89 HIS A O 1
ATOM 717 N N . SER A 1 90 ? 5.615 -0.118 -19.291 1.00 92.75 90 SER A N 1
ATOM 718 C CA . SER A 1 90 ? 6.408 0.978 -19.871 1.00 92.75 90 SER A CA 1
ATOM 719 C C . SER A 1 90 ? 6.212 2.324 -19.156 1.00 92.75 90 SER A C 1
ATOM 721 O O . SER A 1 90 ? 6.222 3.379 -19.779 1.00 92.75 90 SER A O 1
ATOM 723 N N . LEU A 1 91 ? 6.029 2.287 -17.833 1.00 91.19 91 LEU A N 1
ATOM 724 C CA . LEU A 1 91 ? 5.805 3.467 -16.988 1.00 91.19 91 LEU A CA 1
ATOM 725 C C . LEU A 1 91 ? 7.112 4.112 -16.502 1.00 91.19 91 LEU A C 1
ATOM 727 O O . LEU A 1 91 ? 7.101 5.211 -15.946 1.00 91.19 91 LEU A O 1
ATOM 731 N N . VAL A 1 92 ? 8.235 3.415 -16.674 1.00 87.31 92 VAL A N 1
ATOM 732 C CA . VAL A 1 92 ? 9.561 3.888 -16.274 1.00 87.31 92 VAL A CA 1
ATOM 733 C C . VAL A 1 92 ? 10.170 4.673 -17.427 1.00 87.31 92 VAL A C 1
ATOM 735 O O . VAL A 1 92 ? 10.622 4.100 -18.418 1.00 87.31 92 VAL A O 1
ATOM 738 N N . HIS A 1 93 ? 10.208 5.994 -17.290 1.00 77.44 93 HIS A N 1
ATOM 739 C CA . HIS A 1 93 ? 10.992 6.833 -18.187 1.00 77.44 93 HIS A CA 1
ATOM 740 C C . HIS A 1 93 ? 12.465 6.757 -17.782 1.00 77.44 93 HIS A C 1
ATOM 742 O O . HIS A 1 93 ? 12.794 6.822 -16.595 1.00 77.44 93 HIS A O 1
ATOM 748 N N . LYS A 1 94 ? 13.362 6.626 -18.765 1.00 70.00 94 LYS A N 1
ATOM 749 C CA . LYS A 1 94 ? 14.798 6.785 -18.524 1.00 70.00 94 LYS A CA 1
ATOM 750 C C . LYS A 1 94 ? 15.047 8.249 -18.178 1.00 70.00 94 LYS A C 1
ATOM 752 O O . LYS A 1 94 ? 15.056 9.102 -19.057 1.00 70.00 94 LYS A O 1
ATOM 757 N N . LEU A 1 95 ? 15.185 8.530 -16.891 1.00 70.62 95 LEU A N 1
ATOM 758 C CA . LEU A 1 95 ? 15.572 9.843 -16.406 1.00 70.62 95 LEU A CA 1
ATOM 759 C C . LEU A 1 95 ? 17.100 9.928 -16.505 1.00 70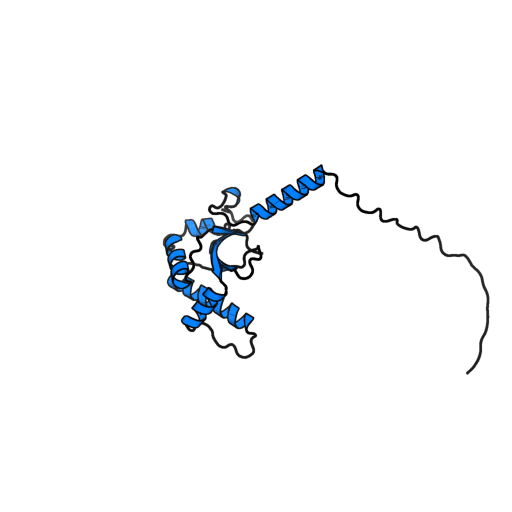.62 95 LEU A C 1
ATOM 761 O O . LEU A 1 95 ? 17.816 9.355 -15.682 1.00 70.62 95 LEU A O 1
ATOM 765 N N . GLU A 1 96 ? 17.601 10.563 -17.563 1.00 74.06 96 GLU A N 1
ATOM 766 C CA . GLU A 1 96 ? 19.039 10.768 -17.757 1.00 74.06 96 GLU A CA 1
ATOM 767 C C . GLU A 1 96 ? 19.636 11.521 -16.557 1.00 74.06 96 GLU A C 1
ATOM 769 O O . GLU A 1 96 ? 19.077 12.508 -16.089 1.00 74.06 96 GLU A O 1
ATOM 774 N N . GLY A 1 97 ? 20.759 11.029 -16.024 1.00 75.19 97 GLY A N 1
ATOM 775 C CA . GLY A 1 97 ? 21.450 11.648 -14.885 1.00 75.19 97 GLY A CA 1
ATOM 776 C C . GLY A 1 97 ? 20.897 11.309 -13.494 1.00 75.19 97 GLY A C 1
ATOM 777 O O . GLY A 1 97 ? 21.469 11.754 -12.501 1.00 75.19 97 GLY A O 1
ATOM 778 N N . HIS A 1 98 ? 19.838 10.500 -13.383 1.00 77.31 98 HIS A N 1
ATOM 779 C CA . HIS A 1 98 ? 19.313 10.059 -12.086 1.00 77.31 98 HIS A CA 1
ATOM 780 C C . HIS A 1 98 ? 19.918 8.727 -11.631 1.00 77.31 98 HIS A C 1
ATOM 782 O O . HIS A 1 98 ? 20.223 7.850 -12.441 1.00 77.31 98 HIS A O 1
ATOM 788 N N . ASN A 1 99 ? 20.066 8.555 -10.312 1.00 86.75 99 ASN A N 1
ATOM 789 C CA . ASN A 1 99 ? 20.515 7.285 -9.746 1.00 86.75 99 ASN A CA 1
ATOM 790 C C . ASN A 1 99 ? 19.436 6.189 -9.893 1.00 86.75 99 ASN A C 1
ATOM 792 O O . ASN A 1 99 ? 18.240 6.464 -10.037 1.00 86.75 99 ASN A O 1
ATOM 796 N N . VAL A 1 100 ? 19.872 4.928 -9.851 1.00 85.44 100 VAL A N 1
ATOM 797 C CA . VAL A 1 100 ? 19.009 3.754 -10.078 1.00 85.44 100 VAL A CA 1
ATOM 798 C C . VAL A 1 100 ? 17.852 3.689 -9.074 1.00 85.44 100 VAL A C 1
ATOM 800 O O . VAL A 1 100 ? 16.733 3.347 -9.448 1.00 85.44 100 VAL A O 1
ATOM 803 N N . GLU A 1 101 ? 18.093 4.066 -7.818 1.00 86.88 101 GLU A N 1
ATOM 804 C CA . GLU A 1 101 ? 17.079 4.067 -6.756 1.00 86.88 101 GLU A CA 1
ATOM 805 C C . GLU A 1 101 ? 15.962 5.082 -7.014 1.00 86.88 101 GLU A C 1
ATOM 807 O O . GLU A 1 101 ? 14.787 4.756 -6.852 1.00 86.88 101 GLU A O 1
ATOM 812 N N . THR A 1 102 ? 16.299 6.282 -7.493 1.00 87.56 102 THR A N 1
ATOM 813 C CA . THR A 1 102 ? 15.309 7.313 -7.838 1.00 87.56 102 THR A CA 1
ATOM 814 C C . THR A 1 102 ? 14.445 6.850 -8.998 1.00 87.56 102 THR A C 1
ATOM 816 O O . THR A 1 102 ? 13.220 6.925 -8.924 1.00 87.56 102 THR A O 1
ATOM 819 N N . VAL A 1 103 ? 15.061 6.312 -10.056 1.00 88.56 103 VAL A N 1
ATOM 820 C CA . VAL A 1 103 ? 14.325 5.767 -11.208 1.00 88.56 103 VAL A CA 1
ATOM 821 C C . VAL A 1 103 ? 13.382 4.651 -10.760 1.00 88.56 103 VAL A C 1
ATOM 823 O O . VAL A 1 103 ? 12.219 4.613 -11.171 1.00 88.56 103 VAL A O 1
ATOM 826 N N . ARG A 1 104 ? 13.856 3.777 -9.867 1.00 90.50 104 ARG A N 1
ATOM 827 C CA . ARG A 1 104 ? 13.060 2.698 -9.285 1.00 90.50 104 ARG A CA 1
ATOM 828 C C . ARG A 1 104 ? 11.867 3.234 -8.497 1.00 90.50 104 ARG A C 1
ATOM 830 O O . ARG A 1 104 ? 10.739 2.825 -8.768 1.00 90.50 104 ARG A O 1
ATOM 837 N N . TYR A 1 105 ? 12.086 4.179 -7.585 1.00 89.44 105 TYR A N 1
ATOM 838 C CA . TYR A 1 105 ? 11.027 4.795 -6.785 1.00 89.44 105 TYR A CA 1
ATOM 839 C C . TYR A 1 105 ? 9.992 5.535 -7.641 1.00 89.44 105 TYR A C 1
ATOM 841 O O . TYR A 1 105 ? 8.790 5.319 -7.484 1.00 89.44 105 TYR A O 1
ATOM 849 N N . CYS A 1 106 ? 10.432 6.319 -8.629 1.00 90.62 106 CYS A N 1
ATOM 850 C CA . CYS A 1 106 ? 9.535 6.953 -9.594 1.00 90.62 106 CYS A CA 1
ATOM 851 C C . CYS A 1 106 ? 8.698 5.921 -10.364 1.00 90.62 106 CYS A C 1
ATOM 853 O O . CYS A 1 106 ? 7.496 6.120 -10.543 1.00 90.62 106 CYS A O 1
ATOM 855 N N . GLY A 1 107 ? 9.302 4.802 -10.775 1.00 93.38 107 GLY A N 1
ATOM 856 C CA . GLY A 1 107 ? 8.588 3.686 -11.391 1.00 93.38 107 GLY A CA 1
ATOM 857 C C . GLY A 1 107 ? 7.484 3.131 -10.488 1.00 93.38 107 GLY A C 1
ATOM 858 O O . GLY A 1 107 ? 6.349 2.967 -10.936 1.00 93.38 107 GLY A O 1
ATOM 859 N N . MET A 1 108 ? 7.777 2.920 -9.201 1.00 94.38 108 MET A N 1
ATOM 860 C CA . MET A 1 108 ? 6.781 2.463 -8.223 1.00 94.38 108 MET A CA 1
ATOM 861 C C . MET A 1 108 ? 5.629 3.465 -8.062 1.00 94.38 108 MET A C 1
ATOM 863 O O . MET A 1 108 ? 4.466 3.064 -8.078 1.00 94.38 108 MET A O 1
ATOM 867 N N . LEU A 1 109 ? 5.909 4.771 -7.991 1.00 94.50 109 LEU A N 1
ATOM 868 C CA . LEU A 1 109 ? 4.859 5.797 -7.936 1.00 94.50 109 LEU A CA 1
ATOM 869 C C . LEU A 1 109 ? 3.960 5.780 -9.182 1.00 94.50 109 LEU A C 1
ATOM 871 O O . LEU A 1 109 ? 2.736 5.889 -9.069 1.00 94.50 109 LEU A O 1
ATOM 875 N N . GLN A 1 110 ? 4.539 5.596 -10.371 1.00 95.44 110 GLN A N 1
ATOM 876 C CA . GLN A 1 110 ? 3.760 5.474 -11.606 1.00 95.44 110 GLN A CA 1
ATOM 877 C C . GLN A 1 110 ? 2.922 4.190 -11.637 1.00 95.44 110 GLN A C 1
ATOM 879 O O . GLN A 1 110 ? 1.774 4.222 -12.086 1.00 95.44 110 GLN A O 1
ATOM 884 N N . ALA A 1 111 ? 3.440 3.078 -11.105 1.00 96.31 111 ALA A N 1
ATOM 885 C CA . ALA A 1 111 ? 2.664 1.854 -10.922 1.00 96.31 111 ALA A CA 1
ATOM 886 C C . ALA A 1 111 ? 1.424 2.107 -10.052 1.00 96.31 111 ALA A C 1
ATOM 888 O O . ALA A 1 111 ? 0.313 1.759 -10.458 1.00 96.31 111 ALA A O 1
ATOM 889 N N . ILE A 1 112 ? 1.577 2.792 -8.913 1.00 96.81 112 ILE A N 1
ATOM 890 C CA . ILE A 1 112 ? 0.444 3.167 -8.053 1.00 96.81 112 ILE A CA 1
ATOM 891 C C . ILE A 1 112 ? -0.541 4.077 -8.784 1.00 96.81 112 ILE A C 1
ATOM 893 O O . ILE A 1 112 ? -1.751 3.859 -8.705 1.00 96.81 112 ILE A O 1
ATOM 897 N N . HIS A 1 113 ? -0.056 5.057 -9.549 1.00 95.94 113 HIS A N 1
ATOM 898 C CA . HIS A 1 113 ? -0.927 5.921 -10.342 1.00 95.94 113 HIS A CA 1
ATOM 899 C C . HIS A 1 113 ? -1.751 5.121 -11.365 1.00 95.94 113 HIS A C 1
ATOM 901 O O . HIS A 1 113 ? -2.962 5.327 -11.485 1.00 95.94 113 HIS A O 1
ATOM 907 N N . LYS A 1 114 ? -1.135 4.148 -12.044 1.00 96.69 114 LYS A N 1
ATOM 908 C CA . LYS A 1 114 ? -1.837 3.255 -12.971 1.00 96.69 114 LYS A CA 1
ATOM 909 C C . LYS A 1 114 ? -2.861 2.373 -12.253 1.00 96.69 114 LYS A C 1
ATOM 911 O O . LYS A 1 114 ? -3.985 2.241 -12.732 1.00 96.69 114 LYS A O 1
ATOM 916 N N . LEU A 1 115 ? -2.518 1.810 -11.095 1.00 96.81 115 LEU A N 1
ATOM 917 C CA . LEU A 1 115 ? -3.448 1.016 -10.281 1.00 96.81 115 LEU A CA 1
ATOM 918 C C . LEU A 1 115 ? -4.635 1.854 -9.792 1.00 96.81 115 LEU A C 1
ATOM 920 O O . LEU A 1 115 ? -5.771 1.379 -9.807 1.00 96.81 115 LEU A O 1
ATOM 924 N N . LYS A 1 116 ? -4.407 3.120 -9.431 1.00 95.31 116 LYS A N 1
ATOM 925 C CA . LYS A 1 116 ? -5.462 4.090 -9.099 1.00 95.31 116 LYS A CA 1
ATOM 926 C C . LYS A 1 116 ? -6.419 4.310 -10.271 1.00 95.31 116 LYS A C 1
ATOM 928 O O . LYS A 1 116 ? -7.631 4.331 -10.070 1.00 95.31 116 LYS A O 1
ATOM 933 N N . GLN A 1 117 ? -5.900 4.424 -11.495 1.00 95.62 117 GLN A N 1
ATOM 934 C CA . GLN A 1 117 ? -6.735 4.534 -12.696 1.00 95.62 117 GLN A CA 1
ATOM 935 C C . GLN A 1 117 ? -7.564 3.267 -12.942 1.00 95.62 117 GLN A C 1
ATOM 937 O O . GLN A 1 117 ? -8.755 3.367 -13.216 1.00 95.62 117 GLN A O 1
ATOM 942 N N . LEU A 1 118 ? -6.957 2.083 -12.814 1.00 95.81 118 LEU A N 1
ATOM 943 C CA . LEU A 1 118 ? -7.634 0.803 -13.053 1.00 95.81 118 LEU A CA 1
ATOM 944 C C . LEU A 1 118 ? -8.714 0.496 -12.012 1.00 95.81 118 LEU A C 1
ATOM 946 O O . LEU A 1 118 ? -9.776 -0.024 -12.344 1.00 95.81 118 LEU A O 1
ATOM 950 N N . SER A 1 119 ? -8.440 0.809 -10.750 1.00 93.88 119 SER A N 1
ATOM 951 C CA . SER A 1 119 ? -9.361 0.552 -9.644 1.00 93.88 119 SER A CA 1
ATOM 952 C C . SER A 1 119 ? -10.436 1.625 -9.485 1.00 93.88 119 SER A C 1
ATOM 954 O O . SER A 1 119 ? -11.442 1.370 -8.827 1.00 93.88 119 SER A O 1
ATOM 956 N N . GLY A 1 120 ? -10.242 2.824 -10.048 1.00 92.12 120 GLY A N 1
ATOM 957 C CA . GLY A 1 120 ? -11.106 3.985 -9.799 1.00 92.12 120 GLY A CA 1
ATOM 958 C C . GLY A 1 120 ? -11.036 4.487 -8.350 1.00 92.12 120 GLY A C 1
ATOM 959 O O . GLY A 1 120 ? -11.916 5.214 -7.887 1.00 92.12 120 GLY A O 1
ATOM 960 N N . ALA A 1 121 ? -10.005 4.076 -7.613 1.00 91.44 121 ALA A N 1
ATOM 961 C CA . ALA A 1 121 ? -9.840 4.295 -6.188 1.00 91.44 121 ALA A CA 1
ATOM 962 C C . ALA A 1 121 ? -8.584 5.126 -5.907 1.00 91.44 121 ALA A C 1
ATOM 964 O O . ALA A 1 121 ? -7.560 4.985 -6.563 1.00 91.44 121 ALA A O 1
ATOM 965 N N . ILE A 1 122 ? -8.638 5.983 -4.885 1.00 91.75 122 ILE A N 1
ATOM 966 C CA . ILE A 1 122 ? -7.435 6.609 -4.324 1.00 91.75 122 ILE A CA 1
ATOM 967 C C . ILE A 1 122 ? -6.547 5.496 -3.759 1.00 91.75 122 ILE A C 1
ATOM 969 O O . ILE A 1 122 ? -7.032 4.671 -2.986 1.00 91.75 122 ILE A O 1
ATOM 973 N N . LEU A 1 123 ? -5.282 5.486 -4.159 1.00 94.75 123 LEU A N 1
ATOM 974 C CA . LEU A 1 123 ? -4.247 4.608 -3.635 1.00 94.75 123 LEU A CA 1
ATOM 975 C C . LEU A 1 123 ? -3.017 5.460 -3.333 1.00 94.75 123 LEU A C 1
ATOM 977 O O . LEU A 1 123 ? -2.731 6.402 -4.079 1.00 94.75 123 LEU A O 1
ATOM 981 N N . LEU A 1 124 ? -2.324 5.131 -2.251 1.00 93.56 124 LEU A N 1
ATOM 982 C CA . LEU A 1 124 ? -1.101 5.783 -1.797 1.00 93.56 124 LEU A CA 1
ATOM 983 C C . LEU A 1 124 ? -0.008 4.725 -1.629 1.00 93.56 124 LEU A C 1
ATOM 985 O O . LEU A 1 124 ? -0.302 3.579 -1.283 1.00 93.56 124 LEU A O 1
ATOM 989 N N . LEU A 1 125 ? 1.235 5.114 -1.905 1.00 94.19 125 LEU A N 1
ATOM 990 C CA . LEU A 1 125 ? 2.409 4.308 -1.590 1.00 94.19 125 LEU A CA 1
ATOM 991 C C . LEU A 1 125 ? 2.916 4.740 -0.220 1.00 94.19 125 LEU A C 1
ATOM 993 O O . LEU A 1 125 ? 3.203 5.919 -0.044 1.00 94.19 125 LEU A O 1
ATOM 997 N N . GLU A 1 126 ? 3.036 3.803 0.709 1.00 91.69 126 GLU A N 1
ATOM 998 C CA . GLU A 1 126 ? 3.478 4.081 2.074 1.00 91.69 126 GLU A CA 1
ATOM 999 C C . GLU A 1 126 ? 4.621 3.152 2.473 1.00 91.69 126 GLU A C 1
ATOM 1001 O O . GLU A 1 126 ? 4.700 2.002 2.024 1.00 91.69 126 GLU A O 1
ATOM 1006 N N . GLU A 1 127 ? 5.477 3.639 3.365 1.00 85.94 127 GLU A N 1
ATOM 1007 C CA . GLU A 1 127 ? 6.513 2.839 4.008 1.00 85.94 127 GLU A CA 1
ATOM 1008 C C . GLU A 1 127 ? 6.033 2.387 5.398 1.00 85.94 127 GLU A C 1
ATOM 1010 O O . GLU A 1 127 ? 5.549 3.202 6.195 1.00 85.94 127 GLU A O 1
ATOM 1015 N N . PRO A 1 128 ? 6.120 1.083 5.721 1.00 78.44 128 PRO A N 1
ATOM 1016 C CA . PRO A 1 128 ? 5.767 0.604 7.048 1.00 78.44 128 PRO A CA 1
ATOM 1017 C C . PRO A 1 128 ? 6.734 1.172 8.094 1.00 78.44 128 PRO A C 1
ATOM 1019 O O . PRO A 1 128 ? 7.941 1.240 7.876 1.00 78.44 128 PRO A O 1
ATOM 1022 N N . LEU A 1 129 ? 6.222 1.507 9.284 1.00 78.50 129 LEU A N 1
ATOM 1023 C CA . LEU A 1 129 ? 7.067 1.980 10.390 1.00 78.50 129 LEU A CA 1
ATOM 1024 C C . LEU A 1 129 ? 8.053 0.904 10.889 1.00 78.50 129 LEU A C 1
ATOM 1026 O O . LEU A 1 129 ? 9.084 1.221 11.487 1.00 78.50 129 LEU A O 1
ATOM 1030 N N . TRP A 1 130 ? 7.753 -0.380 10.671 1.00 70.88 130 TRP A N 1
ATOM 1031 C CA . TRP A 1 130 ? 8.704 -1.454 10.937 1.00 70.88 130 TRP A CA 1
ATOM 1032 C C . TRP A 1 130 ? 9.582 -1.708 9.707 1.00 70.88 130 TRP A C 1
ATOM 1034 O O . TRP A 1 130 ? 9.102 -1.760 8.578 1.00 70.88 130 TRP A O 1
ATOM 1044 N N . LYS A 1 131 ? 10.877 -1.940 9.930 1.00 58.97 131 LYS A N 1
ATOM 1045 C CA . LYS A 1 131 ? 11.793 -2.371 8.870 1.00 58.97 131 LYS A CA 1
ATOM 1046 C C . LYS A 1 131 ? 11.599 -3.863 8.613 1.00 58.97 131 LYS A C 1
ATOM 1048 O O . LYS A 1 131 ? 12.114 -4.690 9.358 1.00 58.97 131 LYS A O 1
ATOM 1053 N N . ALA A 1 132 ? 10.802 -4.191 7.605 1.00 60.88 132 ALA A N 1
ATOM 1054 C CA . ALA A 1 132 ? 10.942 -5.447 6.881 1.00 60.88 132 ALA A CA 1
ATOM 1055 C C . ALA A 1 132 ? 11.728 -5.106 5.619 1.00 60.88 132 ALA A C 1
ATOM 1057 O O . ALA A 1 132 ? 11.385 -4.120 4.970 1.00 60.88 132 ALA A O 1
ATOM 1058 N N . ASP A 1 133 ? 12.773 -5.876 5.323 1.00 57.88 133 ASP A N 1
ATOM 1059 C CA . ASP A 1 133 ? 13.865 -5.443 4.446 1.00 57.88 133 ASP A CA 1
ATOM 1060 C C . ASP A 1 133 ? 13.424 -4.953 3.052 1.00 57.88 133 ASP A C 1
ATOM 1062 O O . ASP A 1 133 ? 14.124 -4.116 2.505 1.00 57.88 133 ASP A O 1
ATOM 1066 N N . ASP A 1 134 ? 12.239 -5.326 2.534 1.00 56.66 134 ASP A N 1
ATOM 1067 C CA . ASP A 1 134 ? 11.775 -4.898 1.196 1.00 56.66 134 ASP A CA 1
ATOM 1068 C C . ASP A 1 134 ? 10.239 -4.762 1.018 1.00 56.66 134 ASP A C 1
ATOM 1070 O O . ASP A 1 134 ? 9.691 -5.045 -0.056 1.00 56.66 134 ASP A O 1
ATOM 1074 N N . SER A 1 135 ? 9.489 -4.359 2.053 1.00 79.12 135 SER A N 1
ATOM 1075 C CA . SER A 1 135 ? 8.016 -4.241 1.959 1.00 79.12 135 SER A CA 1
ATOM 1076 C C . SER A 1 135 ? 7.523 -2.796 1.904 1.00 79.12 135 SER A C 1
ATOM 1078 O O . SER A 1 135 ? 7.673 -2.053 2.867 1.00 79.12 135 SER A O 1
ATOM 1080 N N . PHE A 1 136 ? 6.845 -2.438 0.813 1.00 90.81 136 PHE A N 1
ATOM 1081 C CA . PHE A 1 136 ? 6.005 -1.244 0.721 1.00 90.81 136 PHE A CA 1
ATOM 1082 C C . PHE A 1 136 ? 4.546 -1.592 1.029 1.00 90.81 136 PHE A C 1
ATOM 1084 O O . PHE A 1 136 ? 4.130 -2.755 1.028 1.00 90.81 136 PHE A O 1
ATOM 1091 N N . LEU A 1 137 ? 3.742 -0.564 1.272 1.00 92.69 137 LEU A N 1
ATOM 1092 C CA . LEU A 1 137 ? 2.314 -0.679 1.517 1.00 92.69 137 LEU A CA 1
ATOM 1093 C C . LEU A 1 137 ? 1.542 0.088 0.443 1.00 92.69 137 LEU A C 1
ATOM 1095 O O . LEU A 1 137 ? 1.824 1.252 0.168 1.00 92.69 137 LEU A O 1
ATOM 1099 N N . VAL A 1 138 ? 0.527 -0.552 -0.137 1.00 95.00 138 VAL A N 1
ATOM 1100 C CA . VAL A 1 138 ? -0.466 0.131 -0.975 1.00 95.00 138 VAL A CA 1
ATOM 1101 C C . VAL A 1 138 ? -1.660 0.473 -0.098 1.00 95.00 138 VAL A C 1
ATOM 1103 O O . VAL A 1 138 ? -2.4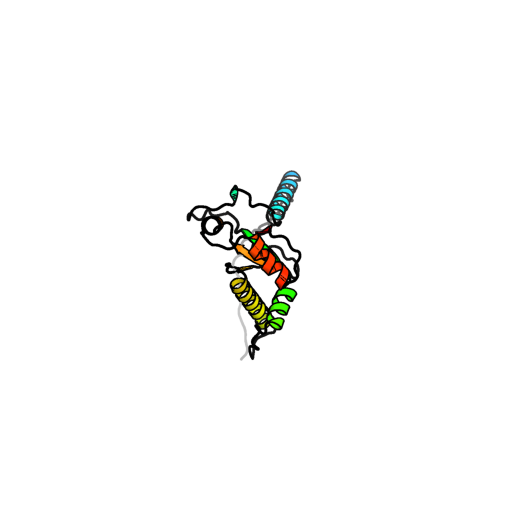60 -0.406 0.228 1.00 95.00 138 VAL A O 1
ATOM 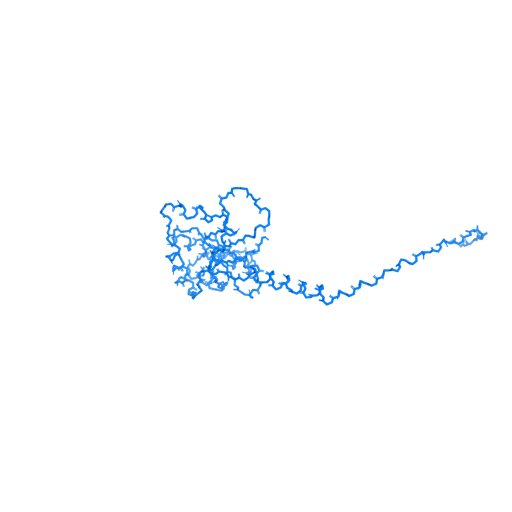1106 N N . ALA A 1 139 ? -1.761 1.737 0.302 1.00 94.81 139 ALA A N 1
ATOM 1107 C CA . ALA A 1 139 ? -2.787 2.235 1.208 1.00 94.81 139 ALA A CA 1
ATOM 1108 C C . ALA A 1 139 ? -4.013 2.757 0.454 1.00 94.81 139 ALA A C 1
ATOM 1110 O O . ALA A 1 139 ? -3.898 3.464 -0.548 1.00 94.81 139 ALA A O 1
ATOM 1111 N N . ARG A 1 140 ? -5.205 2.446 0.966 1.00 93.50 140 ARG A N 1
ATOM 1112 C CA . ARG A 1 140 ? -6.484 2.921 0.419 1.00 93.50 140 ARG A CA 1
ATOM 1113 C C . ARG A 1 140 ? -6.954 4.217 1.075 1.00 93.50 140 ARG A C 1
ATOM 1115 O O . ARG A 1 140 ? -7.453 5.112 0.387 1.00 93.50 140 ARG A O 1
ATOM 1122 N N . TYR A 1 141 ? -6.845 4.267 2.399 1.00 92.12 141 TYR A N 1
ATOM 1123 C CA . TYR A 1 141 ? -7.222 5.384 3.258 1.00 92.12 141 TYR A CA 1
ATOM 1124 C C . TYR A 1 141 ? -6.556 5.249 4.628 1.00 92.12 141 TYR A C 1
ATOM 1126 O O . TYR A 1 141 ? -6.039 4.186 4.980 1.00 92.12 141 TYR A O 1
ATOM 1134 N N . SER A 1 142 ? -6.602 6.324 5.409 1.00 91.62 142 SER A N 1
ATOM 1135 C CA . SER A 1 142 ? -6.115 6.362 6.783 1.00 91.62 142 SER A CA 1
ATOM 1136 C C . SER A 1 142 ? -7.272 6.349 7.777 1.00 91.62 142 SER A C 1
ATOM 1138 O O . SER A 1 142 ? -8.427 6.585 7.420 1.00 91.62 142 SER A O 1
ATOM 1140 N N . ASN A 1 143 ? -6.979 6.131 9.053 1.00 89.88 143 ASN A N 1
ATOM 1141 C CA . ASN A 1 143 ? -7.943 6.276 10.141 1.00 89.88 143 ASN A CA 1
ATOM 1142 C C . ASN A 1 143 ? -8.490 7.712 10.281 1.00 89.88 143 ASN A C 1
ATOM 1144 O O . ASN A 1 143 ? -9.579 7.900 10.822 1.00 89.88 143 ASN A O 1
ATOM 1148 N N . TYR A 1 144 ? -7.777 8.705 9.737 1.00 86.56 144 TYR A N 1
ATOM 1149 C CA . TYR A 1 144 ? -8.216 10.100 9.638 1.00 86.56 144 TYR A CA 1
ATOM 1150 C C . TYR A 1 144 ? -9.143 10.368 8.448 1.00 86.56 144 TYR A C 1
ATOM 1152 O O . TYR A 1 144 ? -9.978 11.270 8.509 1.00 86.56 144 TYR A O 1
ATOM 1160 N N . SER A 1 145 ? -9.022 9.599 7.362 1.00 86.69 145 SER A N 1
ATOM 1161 C CA . SER A 1 145 ? -9.899 9.717 6.191 1.00 86.69 145 SER A CA 1
ATOM 1162 C C . SER A 1 145 ? -10.982 8.636 6.122 1.00 86.69 145 SER A C 1
ATOM 1164 O O . SER A 1 145 ? -11.864 8.714 5.267 1.00 86.69 145 SER A O 1
ATOM 1166 N N . TYR A 1 146 ? -10.983 7.676 7.050 1.00 84.00 146 TYR A N 1
ATOM 1167 C CA . TYR A 1 146 ? -11.918 6.549 7.116 1.00 84.00 146 TYR A CA 1
ATOM 1168 C C . TYR A 1 146 ? -13.382 6.976 6.952 1.00 84.00 146 TYR A C 1
ATOM 1170 O O . TYR A 1 146 ? -14.097 6.468 6.090 1.00 84.00 146 TYR A O 1
ATOM 1178 N N . SER A 1 147 ? -13.819 7.970 7.730 1.00 80.12 147 SER A N 1
ATOM 1179 C CA . SER A 1 147 ? -15.197 8.474 7.697 1.00 80.12 147 SER A CA 1
ATOM 1180 C C . SER A 1 147 ? -15.572 9.083 6.341 1.00 80.12 147 SER A C 1
ATOM 1182 O O . SER A 1 147 ? -16.690 8.893 5.866 1.00 80.12 147 SER A O 1
ATOM 1184 N N . TYR A 1 148 ? -14.645 9.775 5.678 1.00 81.88 148 TYR A N 1
ATOM 1185 C CA . TYR A 1 148 ? -14.858 10.300 4.329 1.00 81.88 148 TYR A CA 1
ATOM 1186 C C . TYR A 1 148 ? -14.995 9.166 3.307 1.00 81.88 148 TYR A C 1
ATOM 1188 O O . TYR A 1 148 ? -15.883 9.209 2.457 1.00 81.88 148 TYR A O 1
ATOM 1196 N N . HIS A 1 149 ? -14.152 8.138 3.409 1.00 77.75 149 HIS A N 1
ATOM 1197 C CA . HIS A 1 149 ? -14.174 6.997 2.497 1.00 77.75 149 HIS A CA 1
ATOM 1198 C C . HIS A 1 149 ? -15.446 6.156 2.633 1.00 77.75 149 HIS A C 1
ATOM 1200 O O . HIS A 1 149 ? -16.049 5.830 1.613 1.00 77.75 149 HIS A O 1
ATOM 1206 N N . MET A 1 150 ? -15.903 5.896 3.860 1.00 78.56 150 MET A N 1
ATOM 1207 C CA . MET A 1 150 ? -17.121 5.115 4.108 1.00 78.56 150 MET A CA 1
ATOM 1208 C C . MET A 1 150 ? -18.404 5.838 3.682 1.00 78.56 150 MET A C 1
ATOM 1210 O O . MET A 1 150 ? -19.375 5.200 3.288 1.00 78.56 150 MET A O 1
ATOM 1214 N N . ASN A 1 151 ? -18.411 7.173 3.704 1.00 79.62 151 ASN A N 1
ATOM 1215 C CA . ASN A 1 151 ? -19.582 7.973 3.331 1.00 79.62 151 ASN A CA 1
ATOM 1216 C C . ASN A 1 151 ? -19.600 8.395 1.849 1.00 79.62 151 ASN A C 1
ATOM 1218 O O . ASN A 1 151 ? -20.568 9.005 1.384 1.00 79.62 151 ASN A O 1
ATOM 1222 N N . LYS A 1 152 ? -18.542 8.099 1.084 1.00 80.81 152 LYS A N 1
ATOM 1223 C CA . LYS A 1 152 ? -18.438 8.498 -0.322 1.00 80.81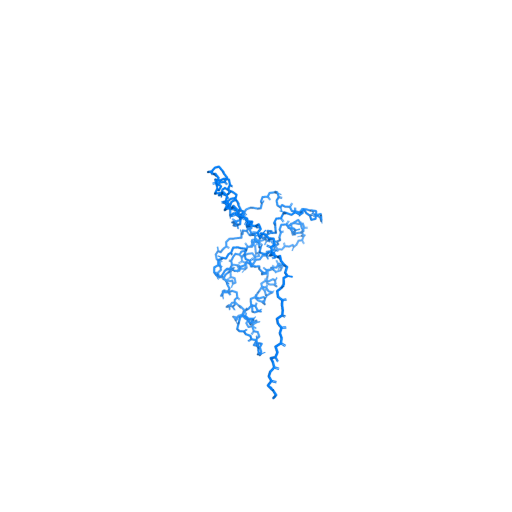 152 LYS A CA 1
ATOM 1224 C C . LYS A 1 152 ? -19.283 7.584 -1.212 1.00 80.81 152 LYS A C 1
ATOM 1226 O O . LYS A 1 152 ? -18.871 6.485 -1.579 1.00 80.81 152 LYS A O 1
ATOM 1231 N N . LYS A 1 153 ? -20.454 8.078 -1.626 1.00 78.12 153 LYS A N 1
ATOM 1232 C CA . LYS A 1 153 ? -21.318 7.393 -2.601 1.00 78.12 153 LYS A CA 1
ATOM 1233 C C . LYS A 1 153 ? -20.562 7.124 -3.909 1.00 78.12 153 LYS A C 1
ATOM 1235 O O . LYS A 1 153 ? -19.921 8.020 -4.453 1.00 78.12 153 LYS A O 1
ATOM 1240 N N . GLY A 1 154 ? -20.660 5.892 -4.408 1.00 80.12 154 GLY A N 1
ATOM 1241 C CA . GLY A 1 154 ? -20.047 5.471 -5.672 1.00 80.12 154 GLY A CA 1
ATOM 1242 C C . GLY A 1 154 ? -18.549 5.155 -5.599 1.00 80.12 154 GLY A C 1
ATOM 1243 O O . GLY A 1 154 ? -17.939 4.920 -6.640 1.00 80.12 154 GLY A O 1
ATOM 1244 N N . ALA A 1 155 ? -17.939 5.139 -4.409 1.00 83.50 155 ALA A N 1
ATOM 1245 C CA . ALA A 1 155 ? -16.590 4.605 -4.264 1.00 83.50 155 ALA A CA 1
ATOM 1246 C C . ALA A 1 155 ? -16.581 3.087 -4.558 1.00 83.50 155 ALA A C 1
ATOM 1248 O O . ALA A 1 155 ? -17.491 2.381 -4.116 1.00 83.50 155 ALA A O 1
ATOM 1249 N N . PRO A 1 156 ? -15.572 2.567 -5.282 1.00 88.56 156 PRO A N 1
ATOM 1250 C CA . PRO A 1 156 ? -15.406 1.128 -5.453 1.00 88.56 156 PRO A CA 1
ATOM 1251 C C . PRO A 1 156 ? -15.236 0.437 -4.090 1.00 88.56 156 PRO A C 1
ATOM 1253 O O . PRO A 1 156 ? -14.527 0.994 -3.243 1.00 88.56 156 PRO A O 1
ATOM 1256 N N . PRO A 1 157 ? -15.840 -0.749 -3.882 1.00 91.50 157 PRO A N 1
ATOM 1257 C CA . PRO A 1 157 ? -15.687 -1.501 -2.641 1.00 91.50 157 PRO A CA 1
ATOM 1258 C C . PRO A 1 157 ? -14.237 -1.957 -2.469 1.00 91.50 157 PRO A C 1
ATOM 1260 O O . PRO A 1 157 ? -13.571 -2.286 -3.455 1.00 91.50 157 PRO A O 1
ATOM 1263 N N . ASP A 1 158 ? -13.762 -1.989 -1.224 1.00 91.88 158 ASP A N 1
ATOM 1264 C CA . ASP A 1 158 ? -12.353 -2.252 -0.916 1.00 91.88 158 ASP A CA 1
ATOM 1265 C C . ASP A 1 158 ? -11.885 -3.615 -1.436 1.00 91.88 158 ASP A C 1
ATOM 1267 O O . ASP A 1 158 ? -10.810 -3.689 -2.030 1.00 91.88 158 ASP A O 1
ATOM 1271 N N . ASP A 1 159 ? -12.724 -4.651 -1.343 1.00 92.50 159 ASP A N 1
ATOM 1272 C CA . ASP A 1 159 ? -12.422 -5.986 -1.878 1.00 92.50 159 ASP A CA 1
ATOM 1273 C C . ASP A 1 159 ? -12.087 -5.933 -3.370 1.00 92.50 159 ASP A C 1
ATOM 1275 O O . ASP A 1 159 ? -11.055 -6.440 -3.799 1.00 92.50 159 ASP A O 1
ATOM 1279 N N . ARG A 1 160 ? -12.885 -5.208 -4.164 1.00 94.06 160 ARG A N 1
ATOM 1280 C CA . ARG A 1 160 ? -12.642 -5.059 -5.606 1.00 94.06 160 ARG A CA 1
ATOM 1281 C C . ARG A 1 160 ? -11.355 -4.289 -5.891 1.00 94.06 160 ARG A C 1
ATOM 1283 O O . ARG A 1 160 ? -10.664 -4.584 -6.865 1.00 94.06 160 ARG A O 1
ATOM 1290 N N . VAL A 1 161 ? -11.044 -3.279 -5.079 1.00 94.81 161 VAL A N 1
ATOM 1291 C CA . VAL A 1 161 ? -9.809 -2.500 -5.231 1.00 94.81 161 VAL A CA 1
ATOM 1292 C C . VAL A 1 161 ? -8.601 -3.385 -4.948 1.00 94.81 161 VAL A C 1
ATOM 1294 O O . VAL A 1 161 ? -7.679 -3.442 -5.763 1.00 94.81 161 VAL A O 1
ATOM 1297 N N . PHE A 1 162 ? -8.613 -4.111 -3.831 1.00 95.44 162 PHE A N 1
ATOM 1298 C CA . PHE A 1 162 ? -7.507 -4.980 -3.455 1.00 95.44 162 PHE A CA 1
ATOM 1299 C C . PHE A 1 162 ? -7.413 -6.237 -4.320 1.00 95.44 162 PHE A C 1
ATOM 1301 O O . PHE A 1 162 ? -6.307 -6.716 -4.535 1.00 95.44 162 PHE A O 1
ATOM 1308 N N . ASP A 1 163 ? -8.504 -6.730 -4.903 1.00 95.75 163 ASP A N 1
ATOM 1309 C CA . ASP A 1 163 ? -8.470 -7.785 -5.922 1.00 95.75 163 ASP A CA 1
ATOM 1310 C C . ASP A 1 163 ? -7.672 -7.362 -7.151 1.00 95.75 163 ASP A C 1
ATOM 1312 O O . ASP A 1 163 ? -6.841 -8.125 -7.645 1.00 95.75 163 ASP A O 1
ATOM 1316 N N . ILE A 1 164 ? -7.873 -6.126 -7.621 1.00 96.38 164 ILE A N 1
ATOM 1317 C CA . ILE A 1 164 ? -7.085 -5.568 -8.723 1.00 96.38 164 ILE A CA 1
ATOM 1318 C C . ILE A 1 164 ? -5.616 -5.490 -8.306 1.00 96.38 164 ILE A C 1
ATOM 1320 O O . ILE A 1 164 ? -4.763 -6.001 -9.022 1.00 96.38 164 ILE A O 1
ATOM 1324 N N . VAL A 1 165 ? -5.309 -4.926 -7.134 1.00 96.12 165 VAL A N 1
ATOM 1325 C CA . VAL A 1 165 ? -3.920 -4.821 -6.648 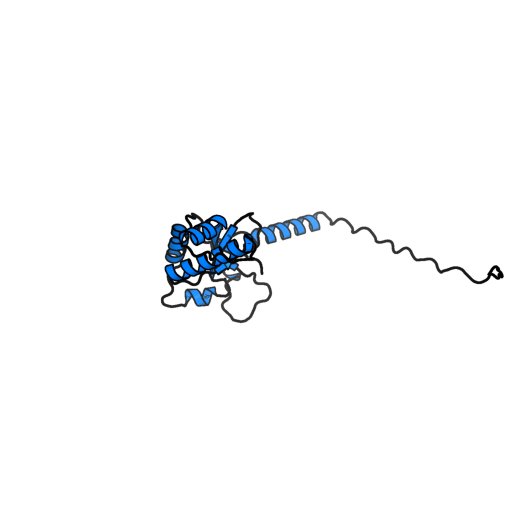1.00 96.12 165 VAL A CA 1
ATOM 1326 C C . VAL A 1 165 ? -3.255 -6.200 -6.553 1.00 96.12 165 VAL A C 1
ATOM 1328 O O . VAL A 1 165 ? -2.145 -6.377 -7.052 1.00 96.12 165 VAL A O 1
ATOM 1331 N N . ARG A 1 166 ? -3.939 -7.191 -5.970 1.00 95.62 166 ARG A N 1
ATOM 1332 C CA . ARG A 1 166 ? -3.445 -8.568 -5.837 1.00 95.62 166 ARG A CA 1
ATOM 1333 C C . ARG A 1 166 ? -3.177 -9.214 -7.187 1.00 95.62 166 ARG A C 1
ATOM 1335 O O . ARG A 1 166 ? -2.116 -9.804 -7.373 1.00 95.62 166 ARG A O 1
ATOM 1342 N N . ARG A 1 167 ? -4.107 -9.067 -8.133 1.00 95.88 167 ARG A N 1
ATOM 1343 C CA . ARG A 1 167 ? -3.983 -9.624 -9.483 1.00 95.88 167 ARG A CA 1
ATOM 1344 C C . ARG A 1 167 ? -2.847 -8.978 -10.270 1.00 95.88 167 ARG A C 1
ATOM 1346 O O . ARG A 1 167 ? -2.055 -9.689 -10.875 1.00 95.88 167 ARG A O 1
ATOM 1353 N N . GLU A 1 168 ? -2.768 -7.651 -10.266 1.00 96.56 168 GLU A N 1
ATOM 1354 C CA . GLU A 1 168 ? -1.783 -6.913 -11.060 1.00 96.56 168 GLU A CA 1
ATOM 1355 C C . GLU A 1 168 ? -0.354 -7.064 -10.511 1.00 96.56 168 GLU A C 1
ATOM 1357 O O . GLU A 1 168 ? 0.596 -7.157 -11.287 1.00 96.56 168 GLU A O 1
ATOM 1362 N N . LEU A 1 169 ? -0.194 -7.125 -9.183 1.00 94.62 169 LEU A N 1
ATOM 1363 C CA . LEU A 1 169 ? 1.114 -7.225 -8.519 1.00 94.62 169 LEU A CA 1
ATOM 1364 C C . LEU A 1 169 ? 1.489 -8.652 -8.091 1.00 94.62 169 LEU A C 1
ATOM 1366 O O . LEU A 1 169 ? 2.532 -8.838 -7.461 1.00 94.62 169 LEU A O 1
ATOM 1370 N N . ALA A 1 170 ? 0.645 -9.641 -8.406 1.00 92.94 170 ALA A N 1
ATOM 1371 C CA . ALA A 1 170 ? 0.800 -11.044 -8.016 1.00 92.94 170 ALA A CA 1
ATOM 1372 C C . ALA A 1 170 ? 1.077 -11.239 -6.507 1.00 92.94 170 ALA A C 1
ATOM 1374 O O . ALA A 1 170 ? 1.893 -12.072 -6.116 1.00 92.94 170 ALA A O 1
ATOM 1375 N N . THR A 1 171 ? 0.403 -10.463 -5.649 1.00 89.94 171 THR A N 1
ATOM 1376 C CA . THR A 1 171 ? 0.523 -10.577 -4.184 1.00 89.94 171 THR A CA 1
ATOM 1377 C C . THR A 1 171 ? -0.657 -11.341 -3.589 1.00 89.94 171 THR A C 1
ATOM 1379 O O . THR A 1 171 ? -1.803 -11.193 -4.013 1.00 89.94 171 THR A O 1
ATOM 1382 N N . THR A 1 172 ? -0.380 -12.149 -2.569 1.00 90.38 172 THR A N 1
ATOM 1383 C CA . THR A 1 172 ? -1.383 -12.879 -1.776 1.00 90.38 172 THR A CA 1
ATOM 1384 C C . THR A 1 172 ? -1.702 -12.182 -0.454 1.00 90.38 172 THR A C 1
ATOM 1386 O O . THR A 1 172 ? -2.488 -12.695 0.342 1.00 90.38 172 THR A O 1
ATOM 1389 N N . SER A 1 173 ? -1.106 -11.011 -0.208 1.00 89.06 173 SER A N 1
ATOM 1390 C CA . SER A 1 173 ? -1.279 -10.271 1.038 1.00 89.06 173 SER A CA 1
ATOM 1391 C C . SER A 1 173 ? -2.732 -9.820 1.225 1.00 89.06 173 SER A C 1
ATOM 1393 O O . SER A 1 173 ? -3.365 -9.267 0.323 1.00 89.06 173 SER A O 1
ATOM 1395 N N . THR A 1 174 ? -3.265 -10.080 2.417 1.00 91.62 174 THR A N 1
ATOM 1396 C CA . THR A 1 174 ? -4.588 -9.623 2.849 1.00 91.62 174 THR A CA 1
ATOM 1397 C C . THR A 1 174 ? -4.507 -8.189 3.363 1.00 91.62 174 THR A C 1
ATOM 1399 O O . THR A 1 174 ? -3.536 -7.871 4.060 1.00 91.62 174 THR A O 1
ATOM 1402 N N . PRO A 1 175 ? -5.522 -7.348 3.116 1.00 92.75 175 PRO A N 1
ATOM 1403 C CA . PRO A 1 175 ? -5.513 -5.984 3.609 1.00 92.75 175 PRO A CA 1
ATOM 1404 C C . PRO A 1 175 ? -5.581 -5.942 5.143 1.00 92.75 175 PRO A C 1
ATOM 1406 O O . PRO A 1 175 ? -6.386 -6.639 5.762 1.00 92.75 175 PRO A O 1
ATOM 1409 N N . LYS A 1 176 ? -4.721 -5.130 5.758 1.00 93.38 176 LYS A N 1
ATOM 1410 C CA . LYS A 1 176 ? -4.631 -4.918 7.211 1.00 93.38 176 LYS A CA 1
ATOM 1411 C C . LYS A 1 176 ? -4.387 -3.442 7.509 1.00 93.38 176 LYS A C 1
ATOM 1413 O O . LYS A 1 176 ? -4.079 -2.652 6.622 1.00 93.38 176 LYS A O 1
ATOM 1418 N N . TRP A 1 177 ? -4.523 -3.065 8.768 1.00 91.62 177 TRP A N 1
ATOM 1419 C CA . TRP A 1 177 ? -4.182 -1.748 9.279 1.00 91.62 177 TRP A CA 1
ATOM 1420 C C . TRP A 1 177 ? -2.727 -1.709 9.712 1.00 91.62 177 TRP A C 1
ATOM 1422 O O . TRP A 1 177 ? -2.316 -2.505 10.552 1.00 91.62 177 TRP A O 1
ATOM 1432 N N . TYR A 1 178 ? -1.969 -0.773 9.159 1.00 89.69 178 TYR A N 1
ATOM 1433 C CA . TYR A 1 178 ? -0.546 -0.595 9.415 1.00 89.69 178 TYR A CA 1
ATOM 1434 C C . TYR A 1 178 ? -0.293 0.774 10.026 1.00 89.69 178 TYR A C 1
ATOM 1436 O O . TYR A 1 178 ? -0.886 1.763 9.597 1.00 89.69 178 TYR A O 1
ATOM 1444 N N . GLN A 1 179 ? 0.625 0.841 10.987 1.00 87.88 179 GLN A N 1
ATOM 1445 C CA . GLN A 1 179 ? 1.207 2.111 11.398 1.00 87.88 179 GLN A CA 1
ATOM 1446 C C . GLN A 1 179 ? 2.306 2.501 10.407 1.00 87.88 179 GLN A C 1
ATOM 1448 O O . GLN A 1 179 ? 3.209 1.706 10.131 1.00 87.88 179 GLN A O 1
ATOM 1453 N N . ILE A 1 180 ? 2.208 3.712 9.867 1.00 83.06 180 ILE A 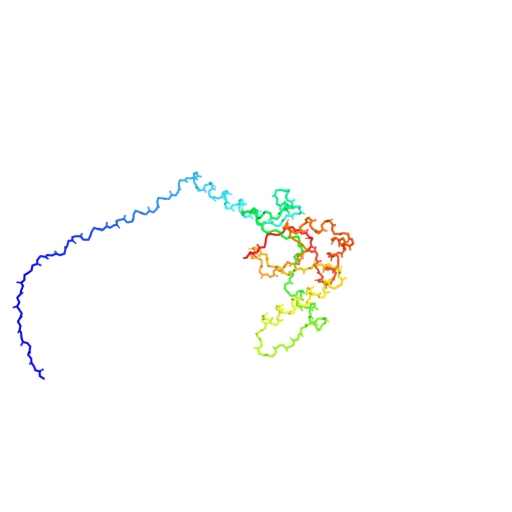N 1
ATOM 1454 C CA . ILE A 1 180 ? 3.178 4.258 8.912 1.00 83.06 180 ILE A CA 1
ATOM 1455 C C . ILE A 1 180 ? 4.199 5.146 9.631 1.00 83.06 180 ILE A C 1
ATOM 1457 O O . ILE A 1 180 ? 3.951 5.594 10.756 1.00 83.06 180 ILE A O 1
ATOM 1461 N N . ALA A 1 181 ? 5.365 5.346 9.019 1.00 72.12 181 ALA A N 1
ATOM 1462 C CA . ALA A 1 181 ? 6.310 6.358 9.479 1.00 72.12 181 ALA A CA 1
ATOM 1463 C C . ALA A 1 181 ? 5.780 7.755 9.112 1.00 72.12 181 ALA A C 1
ATOM 1465 O O . ALA A 1 181 ? 5.396 7.973 7.967 1.00 72.12 181 ALA A O 1
ATOM 1466 N N . GLU A 1 182 ? 5.705 8.657 10.097 1.00 59.91 182 GLU A N 1
ATOM 1467 C CA . GLU A 1 182 ? 5.397 10.085 9.884 1.00 59.91 182 GLU A CA 1
ATOM 1468 C C . GLU A 1 182 ? 6.625 10.863 9.406 1.00 59.91 182 GLU A C 1
ATOM 1470 O O . GLU A 1 182 ? 7.744 10.540 9.875 1.00 59.91 182 GLU A O 1
#

Foldseek 3Di:
DDDDDDDDDDDDDDPDPPPPPPDDPPDDDPVVVVVVVVVVVVVVVVQDWAADDDPVLQAPDPPPPPPRFKKFFWFKAFLCLLQVLLVVVVVQDPPPPDDPVVSSVSSSVSSLVVLCVVQVADWDWFDFPDDDPTIIITTRDISNCVNVQVPDPPHRDPVSSVVSVCVSSVDPTDTTMGGTDD

Sequence (182 aa):
MICVQELKLHLKGPPDCAKVHHKAPRKPGPRRRTRHCELRVARQKRLQPMEQLPPEYIVSSKKQHCGIPTLHYCVAVSADSLYSYAVKHSLVHKLEGHNVETVRYCGMLQAIHKLKQLSGAILLLEEPLWKADDSFLVARYSNYSYSYHMNKKGAPPDDRVFDIVRRELATTSTPKWYQIAE